Protein AF-A0A7X8LF36-F1 (afdb_monomer)

pLDDT: mean 96.61, std 2.51, range [81.44, 98.5]

Sequence (71 aa):
MTYRILLKSKVEENLLRKIQSKHRDDVEGINDLYESLILHKTCDSDIPSRIYYVAYTLALEKIEIIIVRLN

Secondary structure (DSSP, 8-state):
-EEEEEESSPPPHHHHHHHHHHHTTTSTTHHHHHHHHHHHSEEEESSHHHHHHHHHHHHHTT--EEEEEE-

Nearest PDB structures (foldseek):
  9ayo-assembly1_A  TM=5.538E-01  e=1.308E-01  Mycolicibacterium smegmatis MC2 155
  7n2c-assembly1_LG  TM=5.518E-01  e=1.504E+00  Escherichia coli K-12
  2gjf-assembly1_B  TM=4.984E-01  e=2.132E+00  unclassified
  7aub-assembly1_A  TM=3.777E-01  e=4.592E+00  Pseudomonas aeruginosa PAO1
  2r3v-assembly5_B  TM=2.376E-01  e=1.988E+00  unclassified

Radius of gyration: 10.85 Å; Cα contacts (8 Å, |Δi|>4): 101; chains: 1; bounding box: 26×20×31 Å

Solvent-accessible surface area (backbone atoms only — not comparable to full-atom values): 4096 Å² total; per-residue (Å²): 104,37,35,35,45,38,58,75,60,94,72,61,61,70,57,54,52,51,53,33,73,76,42,34,84,78,43,92,67,42,41,62,40,43,52,35,30,67,77,68,55,32,33,73,33,65,50,64,69,59,50,53,48,54,52,50,61,40,44,76,73,71,48,60,68,44,80,45,82,47,130

Structure (mmCIF, N/CA/C/O backbone):
data_AF-A0A7X8LF36-F1
#
_entry.id   AF-A0A7X8LF36-F1
#
loop_
_atom_site.group_PDB
_atom_site.id
_atom_site.type_symbol
_atom_site.label_atom_id
_atom_site.label_alt_id
_atom_site.label_comp_id
_atom_site.label_asym_id
_atom_site.label_entity_id
_atom_site.label_seq_id
_atom_site.pdbx_PDB_ins_code
_atom_site.Cartn_x
_atom_site.Cartn_y
_atom_site.Cartn_z
_atom_site.occupancy
_atom_site.B_iso_or_equiv
_atom_site.auth_seq_id
_atom_site.auth_comp_id
_atom_site.auth_asym_id
_atom_site.auth_atom_id
_atom_site.pdbx_PDB_model_num
ATOM 1 N N . MET A 1 1 ? 8.518 -4.919 -16.403 1.00 88.12 1 MET A N 1
ATOM 2 C CA . MET A 1 1 ? 7.074 -5.210 -16.505 1.00 88.12 1 MET A CA 1
ATOM 3 C C . MET A 1 1 ? 6.423 -4.653 -15.267 1.00 88.12 1 MET A C 1
ATOM 5 O O . MET A 1 1 ? 6.847 -5.023 -14.180 1.00 88.12 1 MET A O 1
ATOM 9 N N . THR A 1 2 ? 5.472 -3.745 -15.428 1.00 95.75 2 THR A N 1
ATOM 10 C CA . THR A 1 2 ? 5.004 -2.910 -14.318 1.00 95.75 2 THR A CA 1
ATOM 11 C C . THR A 1 2 ? 3.637 -3.375 -13.849 1.00 95.75 2 THR A C 1
ATOM 13 O O . THR A 1 2 ? 2.773 -3.718 -14.652 1.0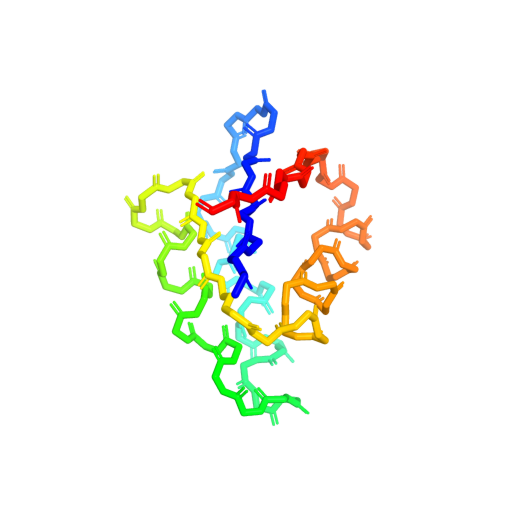0 95.75 2 THR A O 1
ATOM 16 N N . TYR A 1 3 ? 3.437 -3.391 -12.542 1.00 98.00 3 TYR A N 1
ATOM 17 C CA . TYR A 1 3 ? 2.167 -3.691 -11.907 1.00 98.00 3 TYR A CA 1
ATOM 18 C C . TYR A 1 3 ? 1.621 -2.426 -11.257 1.00 98.00 3 TYR A C 1
ATOM 20 O O . TYR A 1 3 ? 2.387 -1.671 -10.664 1.00 98.00 3 TYR A O 1
ATOM 28 N N . ARG A 1 4 ? 0.307 -2.227 -11.347 1.00 98.06 4 ARG A N 1
ATOM 29 C CA . ARG A 1 4 ? -0.408 -1.065 -10.811 1.00 98.06 4 ARG A CA 1
ATOM 30 C C . ARG A 1 4 ? -1.511 -1.492 -9.855 1.00 98.06 4 ARG A C 1
ATOM 32 O O . ARG A 1 4 ? -2.267 -2.402 -10.195 1.00 98.06 4 ARG A O 1
ATOM 39 N N . ILE A 1 5 ? -1.661 -0.801 -8.726 1.00 98.06 5 ILE A N 1
ATOM 40 C CA . ILE A 1 5 ? -2.855 -0.885 -7.868 1.00 98.06 5 ILE A CA 1
ATOM 41 C C . ILE A 1 5 ? -3.779 0.293 -8.148 1.00 98.06 5 ILE A C 1
ATOM 43 O O . ILE A 1 5 ? -3.345 1.440 -8.116 1.00 98.06 5 ILE A O 1
ATOM 47 N N . LEU A 1 6 ? -5.065 0.004 -8.336 1.00 97.50 6 LEU A N 1
ATOM 48 C CA . LEU A 1 6 ? -6.149 0.983 -8.372 1.00 97.50 6 LEU A CA 1
ATOM 49 C C . LEU A 1 6 ? -7.132 0.705 -7.233 1.00 97.50 6 LEU A C 1
ATOM 51 O O . LEU A 1 6 ? -7.504 -0.447 -6.997 1.00 97.50 6 LEU A O 1
ATOM 55 N N . LEU A 1 7 ? -7.589 1.758 -6.557 1.00 96.62 7 LEU A N 1
ATOM 56 C CA . LEU A 1 7 ? -8.653 1.663 -5.555 1.00 96.62 7 LEU A CA 1
ATOM 57 C C . LEU A 1 7 ? -10.018 1.645 -6.254 1.00 96.62 7 LEU A C 1
ATOM 59 O O . LEU A 1 7 ? -10.288 2.504 -7.093 1.00 96.62 7 LEU A O 1
ATOM 63 N N . LYS A 1 8 ? -10.898 0.695 -5.908 1.00 95.44 8 LYS A N 1
ATOM 64 C CA . LYS A 1 8 ? -12.246 0.643 -6.512 1.00 95.44 8 LYS A CA 1
ATOM 65 C C . LYS A 1 8 ? -13.179 1.746 -6.017 1.00 95.44 8 LYS A C 1
ATOM 67 O O . LYS A 1 8 ? -14.122 2.116 -6.710 1.00 95.44 8 LYS A O 1
ATOM 72 N N . SER A 1 9 ? -12.947 2.236 -4.807 1.00 93.06 9 SER A N 1
ATOM 73 C CA . SER A 1 9 ? -13.760 3.255 -4.155 1.00 93.06 9 SER A CA 1
ATOM 74 C C . SER A 1 9 ? -12.873 4.257 -3.424 1.00 93.06 9 SER A C 1
ATOM 76 O O . SER A 1 9 ? -11.666 4.060 -3.258 1.00 93.06 9 SER A O 1
ATOM 78 N N . LYS A 1 10 ? -13.468 5.376 -3.001 1.00 93.62 10 LYS A N 1
ATOM 79 C CA . LYS A 1 10 ? -12.760 6.371 -2.200 1.00 93.62 10 LYS A CA 1
ATOM 80 C C . LYS A 1 10 ? -12.404 5.759 -0.845 1.00 93.62 10 LYS A C 1
ATOM 82 O O . LYS A 1 10 ? -13.292 5.402 -0.078 1.00 93.62 10 LYS A O 1
ATOM 87 N N . VAL A 1 11 ? -11.111 5.704 -0.550 1.00 96.25 11 VAL A N 1
ATOM 88 C CA . VAL A 1 11 ? -10.587 5.309 0.760 1.00 96.25 11 VAL A CA 1
ATOM 89 C C . VAL A 1 11 ? -10.168 6.561 1.517 1.00 96.25 11 VAL A C 1
ATOM 91 O O . VAL A 1 11 ? -9.573 7.478 0.940 1.00 96.25 11 VAL A O 1
ATOM 94 N N . GLU A 1 12 ? -10.494 6.613 2.805 1.00 96.62 12 GLU A N 1
ATOM 95 C CA . GLU A 1 12 ? -10.060 7.699 3.676 1.00 96.62 12 GLU A CA 1
ATOM 96 C C . GLU A 1 12 ? -8.534 7.732 3.789 1.00 96.62 12 GLU A C 1
ATOM 98 O O . GLU A 1 12 ? -7.882 6.722 4.053 1.00 96.62 1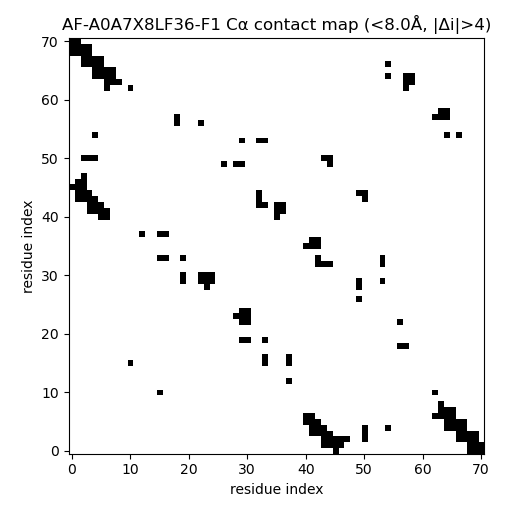2 GLU A O 1
ATOM 103 N N . GLU A 1 13 ? -7.954 8.918 3.624 1.00 97.25 13 GLU A N 1
ATOM 104 C CA . GLU A 1 13 ? -6.503 9.098 3.691 1.00 97.25 13 GLU A CA 1
ATOM 105 C C . GLU A 1 13 ? -5.927 8.681 5.048 1.00 97.25 13 GLU A C 1
ATOM 107 O O . GLU A 1 13 ? -4.887 8.029 5.095 1.00 97.25 13 GLU A O 1
ATOM 112 N N . ASN A 1 14 ? -6.627 8.985 6.144 1.00 97.75 14 ASN A N 1
ATOM 113 C CA . ASN A 1 14 ? -6.195 8.604 7.489 1.00 97.75 14 ASN A CA 1
ATOM 114 C C . ASN A 1 14 ? -6.063 7.084 7.645 1.00 97.75 14 ASN A C 1
ATOM 116 O O . ASN A 1 14 ? -5.140 6.617 8.313 1.00 97.75 14 ASN A O 1
ATOM 120 N N . LEU A 1 15 ? -6.945 6.310 7.002 1.00 98.06 15 LEU A N 1
ATOM 121 C CA . LEU A 1 15 ? -6.847 4.854 6.993 1.00 98.06 15 LEU A CA 1
ATOM 122 C C . LEU A 1 15 ? -5.598 4.405 6.226 1.00 98.06 15 LEU A C 1
ATOM 124 O O . LEU A 1 15 ? -4.810 3.630 6.760 1.00 98.06 15 LEU A O 1
ATOM 128 N N . LEU A 1 16 ? -5.358 4.946 5.028 1.00 98.25 16 LEU A N 1
ATOM 129 C CA . LEU A 1 16 ? -4.160 4.625 4.242 1.00 98.25 16 LEU A CA 1
ATOM 130 C C . LEU A 1 16 ? -2.863 4.984 4.982 1.00 98.25 16 LEU A C 1
ATOM 132 O O . LEU A 1 16 ? -1.946 4.169 5.022 1.00 98.25 16 LEU A O 1
ATOM 136 N N . ARG A 1 17 ? -2.804 6.150 5.641 1.00 98.44 17 ARG A N 1
ATOM 137 C CA . ARG A 1 17 ? -1.654 6.563 6.466 1.00 98.44 17 ARG A CA 1
ATOM 138 C C . ARG A 1 17 ? -1.437 5.650 7.670 1.00 98.44 17 ARG A C 1
ATOM 140 O O . ARG A 1 17 ? -0.297 5.383 8.045 1.00 98.44 17 ARG A O 1
ATOM 147 N N . LYS A 1 18 ? -2.513 5.136 8.274 1.00 98.50 18 LYS A N 1
ATOM 148 C CA . LYS A 1 18 ? -2.420 4.159 9.367 1.00 98.50 18 LYS A CA 1
ATOM 149 C C . LYS A 1 18 ? -1.819 2.837 8.882 1.00 98.50 18 LYS A C 1
ATOM 151 O O . LYS A 1 18 ? -0.948 2.294 9.559 1.00 98.50 18 LYS A O 1
ATOM 156 N N . ILE A 1 19 ? -2.252 2.342 7.720 1.00 98.31 19 ILE A N 1
ATOM 157 C CA . ILE A 1 19 ? -1.709 1.115 7.117 1.00 98.31 19 ILE A 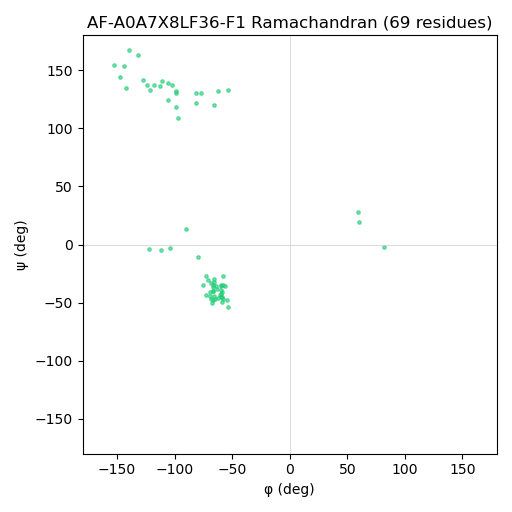CA 1
ATOM 158 C C . ILE A 1 19 ? -0.237 1.320 6.739 1.00 98.31 19 ILE A C 1
ATOM 160 O O . ILE A 1 19 ? 0.604 0.507 7.113 1.00 98.31 19 ILE A O 1
ATOM 164 N N . GLN A 1 20 ? 0.088 2.439 6.085 1.00 98.25 20 GLN A N 1
ATOM 165 C CA . GLN A 1 20 ? 1.461 2.824 5.762 1.00 98.25 20 GLN A CA 1
ATOM 166 C C . GLN A 1 20 ? 2.347 2.825 7.009 1.00 98.25 20 GLN A C 1
ATOM 168 O O . GLN A 1 20 ? 3.362 2.145 7.030 1.00 98.25 20 GLN A O 1
ATOM 173 N N . SER A 1 21 ? 1.959 3.536 8.071 1.00 98.12 21 SER A N 1
ATOM 174 C CA . SER A 1 21 ? 2.741 3.611 9.313 1.00 98.12 21 SER A CA 1
ATOM 175 C C . SER A 1 21 ? 3.018 2.232 9.923 1.00 98.12 21 SER A C 1
ATOM 177 O O . SER A 1 21 ? 4.103 1.991 10.443 1.00 98.12 21 SER A O 1
ATOM 179 N N . LYS A 1 22 ? 2.057 1.307 9.812 1.00 98.19 22 LYS A N 1
ATOM 180 C CA . LYS A 1 22 ? 2.187 -0.065 10.312 1.00 98.19 22 LYS A CA 1
ATOM 181 C C . LYS A 1 22 ? 3.158 -0.925 9.493 1.00 98.19 22 LYS A C 1
ATOM 183 O O . LYS A 1 22 ? 3.752 -1.825 10.068 1.00 98.19 22 LYS A O 1
ATOM 188 N N . HIS A 1 23 ? 3.287 -0.672 8.190 1.00 97.31 23 HIS A N 1
ATOM 189 C CA . HIS A 1 23 ? 3.951 -1.585 7.249 1.00 97.31 23 HIS A CA 1
ATOM 190 C C . HIS A 1 23 ? 5.132 -0.977 6.477 1.00 97.31 23 HIS A C 1
ATOM 192 O O . HIS A 1 23 ? 5.791 -1.674 5.709 1.00 97.31 23 HIS A O 1
ATOM 198 N N . ARG A 1 24 ? 5.407 0.321 6.646 1.00 94.62 24 ARG A N 1
ATOM 199 C CA . ARG A 1 24 ? 6.420 1.070 5.878 1.00 94.62 24 ARG A CA 1
ATOM 200 C C . ARG A 1 24 ? 7.835 0.495 5.977 1.00 94.62 24 ARG A C 1
ATOM 202 O O . ARG A 1 24 ? 8.603 0.671 5.038 1.00 94.62 24 ARG A O 1
ATOM 209 N N . ASP A 1 25 ? 8.138 -0.183 7.082 1.00 94.88 25 ASP A N 1
ATOM 210 C CA . ASP A 1 25 ? 9.462 -0.721 7.402 1.00 94.88 25 ASP A CA 1
ATOM 211 C C . ASP A 1 25 ? 9.542 -2.250 7.179 1.00 94.88 25 ASP A C 1
ATOM 213 O O . ASP A 1 25 ? 10.612 -2.836 7.320 1.00 94.88 25 ASP A O 1
ATOM 217 N N . ASP A 1 26 ? 8.432 -2.904 6.801 1.00 94.75 26 ASP A N 1
ATOM 218 C CA . ASP A 1 26 ? 8.362 -4.367 6.649 1.00 94.75 26 ASP A CA 1
ATOM 219 C C . ASP A 1 26 ? 9.066 -4.852 5.372 1.00 94.75 26 ASP A C 1
ATOM 221 O O . ASP A 1 26 ? 9.650 -5.937 5.338 1.00 94.75 26 ASP A O 1
ATOM 225 N N . VAL A 1 27 ? 8.988 -4.062 4.297 1.00 93.00 27 VAL A N 1
ATOM 226 C CA . VAL A 1 27 ? 9.618 -4.347 3.004 1.00 93.00 27 VAL A CA 1
ATOM 227 C C . VAL A 1 27 ? 10.134 -3.037 2.409 1.00 93.00 27 VAL A C 1
ATOM 229 O O . VAL A 1 27 ? 9.430 -2.027 2.369 1.00 93.00 27 VAL A O 1
ATOM 232 N N . GLU A 1 28 ? 11.366 -3.059 1.904 1.00 94.62 28 GLU A N 1
ATOM 233 C CA . GLU A 1 28 ? 11.984 -1.908 1.245 1.00 94.62 28 GLU A CA 1
ATOM 234 C C . GLU A 1 28 ? 11.092 -1.373 0.110 1.00 94.62 28 GLU A C 1
ATOM 236 O O . GLU A 1 28 ? 10.606 -2.145 -0.722 1.00 94.62 28 GLU A O 1
ATOM 241 N N . GLY A 1 29 ? 10.890 -0.054 0.059 1.00 94.69 29 GLY A N 1
ATOM 242 C CA . GLY A 1 29 ? 10.109 0.629 -0.979 1.00 94.69 29 GLY A CA 1
ATOM 243 C C . GLY A 1 29 ? 8.587 0.622 -0.776 1.00 94.69 29 GLY A C 1
ATOM 244 O O . GLY A 1 29 ? 7.878 1.239 -1.566 1.00 94.69 29 GLY A O 1
ATOM 245 N N . ILE A 1 30 ? 8.052 -0.025 0.270 1.00 97.00 30 ILE A N 1
ATOM 246 C CA . ILE A 1 30 ? 6.604 0.006 0.560 1.00 97.00 30 ILE A CA 1
ATOM 247 C C . ILE A 1 30 ? 6.132 1.397 0.970 1.00 97.00 30 ILE A C 1
ATOM 249 O O . ILE A 1 30 ? 5.037 1.805 0.579 1.00 97.00 30 ILE A O 1
ATOM 253 N N . ASN A 1 31 ? 6.956 2.139 1.712 1.00 97.75 31 ASN A N 1
ATOM 254 C CA . ASN A 1 31 ? 6.634 3.507 2.100 1.00 97.75 31 ASN A CA 1
ATOM 255 C C . ASN A 1 31 ? 6.303 4.388 0.881 1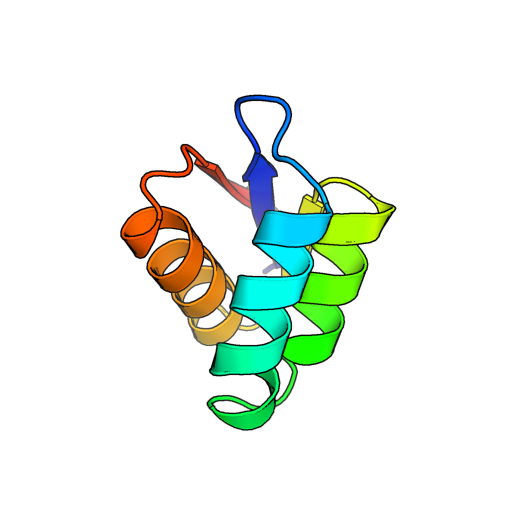.00 97.75 31 ASN A C 1
ATOM 257 O O . ASN A 1 31 ? 5.260 5.036 0.858 1.00 97.75 31 ASN A O 1
ATOM 261 N N . ASP A 1 32 ? 7.138 4.340 -0.157 1.00 97.88 32 ASP A N 1
ATOM 262 C CA . ASP A 1 32 ? 6.989 5.172 -1.357 1.00 97.88 32 ASP A CA 1
ATOM 263 C C . ASP A 1 32 ? 5.758 4.773 -2.185 1.00 97.88 32 ASP A C 1
ATOM 265 O O . ASP A 1 32 ? 5.076 5.621 -2.774 1.00 97.88 32 ASP A O 1
ATOM 269 N N . LEU A 1 33 ? 5.423 3.478 -2.192 1.00 98.19 33 LEU A N 1
ATOM 270 C CA . LEU A 1 33 ? 4.198 2.986 -2.821 1.00 98.19 33 LEU A CA 1
ATOM 271 C C . LEU A 1 33 ? 2.947 3.475 -2.091 1.00 98.19 33 LEU A C 1
ATOM 273 O O . LEU A 1 33 ? 1.970 3.835 -2.748 1.00 98.19 33 LEU A O 1
ATOM 277 N N . TYR A 1 34 ? 2.966 3.515 -0.759 1.00 98.25 34 TYR A N 1
ATOM 278 C CA . TYR A 1 34 ? 1.860 4.065 0.019 1.00 98.25 34 TYR A CA 1
ATOM 279 C C . TYR A 1 34 ? 1.732 5.583 -0.140 1.00 98.25 34 TYR A C 1
ATOM 281 O O . TYR A 1 34 ? 0.611 6.055 -0.321 1.00 98.25 34 TYR A O 1
ATOM 289 N N . GLU A 1 35 ? 2.836 6.339 -0.159 1.00 98.12 35 GLU A N 1
ATOM 290 C CA . GLU A 1 35 ? 2.802 7.779 -0.470 1.00 98.12 35 GLU A CA 1
ATOM 291 C C . GLU A 1 35 ? 2.178 8.030 -1.850 1.00 98.12 35 GLU A C 1
ATOM 293 O O . GLU A 1 35 ? 1.248 8.829 -1.983 1.00 98.12 35 GLU A O 1
ATOM 298 N N . SER A 1 36 ? 2.602 7.269 -2.866 1.00 97.94 36 SER A N 1
ATOM 299 C CA . SER A 1 36 ? 2.024 7.344 -4.215 1.00 97.94 36 SER A CA 1
ATOM 300 C C . SER A 1 36 ? 0.528 7.019 -4.211 1.00 97.94 36 SER A C 1
ATOM 302 O O . SER A 1 36 ? -0.274 7.755 -4.787 1.00 97.94 36 SER A O 1
ATOM 304 N N . LEU A 1 37 ? 0.124 5.958 -3.506 1.00 97.75 37 LEU A N 1
ATOM 305 C CA . LEU A 1 37 ? -1.278 5.559 -3.388 1.00 97.75 37 LEU A CA 1
ATOM 306 C C . LEU A 1 37 ? -2.125 6.629 -2.684 1.00 97.75 37 LEU A C 1
ATOM 308 O O . LEU A 1 37 ? -3.262 6.877 -3.083 1.00 97.75 37 LEU A O 1
ATOM 312 N N . ILE A 1 38 ? -1.590 7.288 -1.657 1.00 97.50 38 ILE A N 1
ATOM 313 C CA . ILE A 1 38 ? -2.281 8.354 -0.925 1.00 97.50 38 ILE A CA 1
ATOM 314 C C . ILE A 1 38 ? -2.474 9.583 -1.817 1.00 97.50 38 ILE A C 1
ATOM 316 O O . ILE A 1 38 ? -3.606 10.072 -1.929 1.00 97.50 38 ILE A O 1
ATOM 320 N N . LEU A 1 39 ? -1.400 10.037 -2.470 1.00 96.94 39 LEU A N 1
ATOM 321 C CA . LEU A 1 39 ? -1.375 11.253 -3.286 1.00 96.94 39 LEU A CA 1
ATOM 322 C C . LEU A 1 39 ? -2.132 11.090 -4.607 1.00 96.94 39 LEU A C 1
ATOM 324 O O . LEU A 1 39 ? -2.892 11.971 -5.004 1.00 96.94 39 LEU A O 1
ATOM 328 N N . HIS A 1 40 ? -1.950 9.956 -5.281 1.00 96.56 40 HIS A N 1
ATOM 329 C CA . HIS A 1 40 ? -2.409 9.748 -6.656 1.00 96.56 40 HIS A CA 1
ATOM 330 C C . HIS A 1 40 ? -3.549 8.735 -6.778 1.00 96.56 40 HIS A C 1
ATOM 332 O O . HIS A 1 40 ? -4.076 8.544 -7.871 1.00 96.56 40 HIS A O 1
ATOM 338 N N . LYS A 1 41 ? -3.951 8.084 -5.677 1.00 95.12 41 LYS A N 1
ATOM 339 C CA . LYS A 1 41 ? -4.953 6.994 -5.659 1.00 95.12 41 LYS A CA 1
ATOM 340 C C . LYS A 1 41 ? -4.556 5.781 -6.507 1.00 95.12 41 LYS A C 1
ATOM 342 O O . LYS A 1 41 ? -5.396 4.946 -6.837 1.00 95.12 41 LYS A O 1
ATOM 347 N N . THR A 1 42 ? -3.267 5.673 -6.813 1.00 97.25 42 THR A N 1
ATOM 348 C CA . THR A 1 42 ? -2.642 4.573 -7.543 1.00 97.25 42 THR A CA 1
ATOM 349 C C . THR A 1 42 ? -1.180 4.455 -7.132 1.00 97.25 42 THR A C 1
ATOM 351 O O . THR A 1 42 ? -0.564 5.444 -6.739 1.00 97.25 42 THR A O 1
ATOM 354 N N . CYS A 1 43 ? -0.601 3.268 -7.261 1.00 97.81 43 CYS A N 1
ATOM 355 C CA . CYS A 1 43 ? 0.844 3.081 -7.156 1.00 97.81 43 CYS A CA 1
ATOM 356 C C . CYS A 1 43 ? 1.322 2.007 -8.131 1.00 97.81 43 CYS A C 1
ATOM 358 O O . CYS A 1 43 ? 0.550 1.121 -8.504 1.00 97.81 43 CYS A O 1
ATOM 360 N N . ASP A 1 44 ? 2.587 2.115 -8.535 1.00 97.75 44 ASP A N 1
ATOM 361 C CA . ASP A 1 44 ? 3.212 1.274 -9.550 1.00 97.75 44 ASP A CA 1
ATOM 362 C C . ASP A 1 44 ? 4.509 0.658 -9.027 1.00 97.75 44 ASP A C 1
ATOM 364 O O . ASP A 1 44 ? 5.293 1.332 -8.364 1.00 97.75 44 ASP A O 1
ATOM 368 N N . SER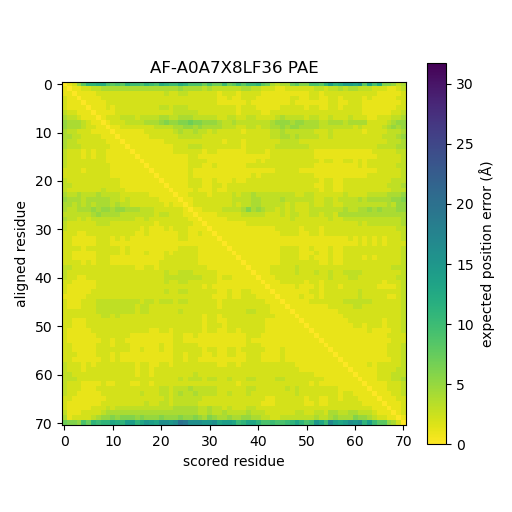 A 1 45 ? 4.781 -0.601 -9.371 1.00 97.31 45 SER A N 1
ATOM 369 C CA . SER A 1 45 ? 6.116 -1.182 -9.211 1.00 97.31 45 SER A CA 1
ATOM 370 C C . SER A 1 45 ? 6.412 -2.203 -10.299 1.00 97.31 45 SER A C 1
ATOM 372 O O . SER A 1 45 ? 5.546 -2.963 -10.729 1.00 97.31 45 SER A O 1
ATOM 374 N N . ASP A 1 46 ? 7.665 -2.238 -10.724 1.00 96.75 46 ASP A N 1
ATOM 375 C CA . ASP A 1 46 ? 8.250 -3.290 -11.548 1.00 96.75 46 ASP A CA 1
ATOM 376 C C . ASP A 1 46 ? 8.648 -4.536 -10.736 1.00 96.75 46 ASP A C 1
ATOM 378 O O . ASP A 1 46 ? 8.918 -5.586 -11.321 1.00 96.75 46 ASP A O 1
ATOM 382 N N . ILE A 1 47 ? 8.631 -4.446 -9.401 1.00 96.19 47 ILE A N 1
ATOM 383 C CA . ILE A 1 47 ? 8.904 -5.549 -8.4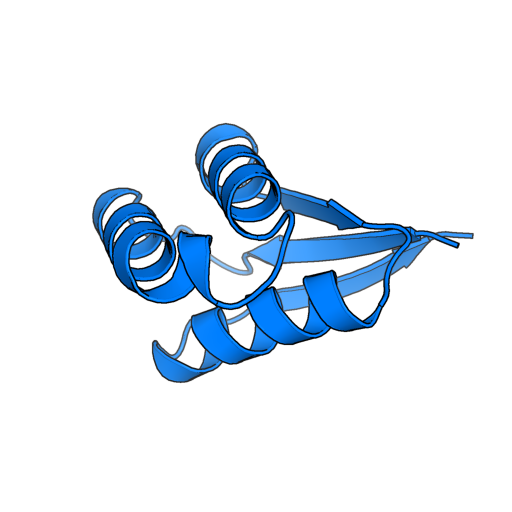80 1.00 96.19 47 ILE A CA 1
ATOM 384 C C . ILE A 1 47 ? 7.566 -6.156 -8.018 1.00 96.19 47 ILE A C 1
ATOM 386 O O . ILE A 1 47 ? 6.861 -5.547 -7.204 1.00 96.19 47 ILE A O 1
ATOM 390 N N . PRO A 1 48 ? 7.204 -7.378 -8.466 1.00 94.75 48 PRO A N 1
ATOM 391 C CA . PRO A 1 48 ? 5.895 -7.964 -8.175 1.00 94.75 48 PRO A CA 1
ATOM 392 C C . PRO A 1 48 ? 5.612 -8.109 -6.678 1.00 94.75 48 PRO A C 1
ATOM 394 O O . PRO A 1 48 ? 4.502 -7.824 -6.232 1.00 94.75 48 PRO A O 1
ATOM 397 N N . SER A 1 49 ? 6.610 -8.519 -5.887 1.00 95.69 49 SER A N 1
ATOM 398 C CA . SER A 1 49 ? 6.446 -8.730 -4.444 1.00 95.69 49 SER A CA 1
ATOM 399 C C . SER A 1 49 ? 6.003 -7.462 -3.715 1.00 95.69 49 SER A C 1
ATOM 401 O O . SER A 1 49 ? 5.182 -7.554 -2.808 1.00 95.69 49 SER A O 1
ATOM 403 N N . ARG A 1 50 ? 6.464 -6.279 -4.146 1.00 96.81 50 ARG A N 1
ATOM 404 C CA . ARG A 1 50 ? 6.070 -5.000 -3.543 1.00 96.81 50 ARG A CA 1
ATOM 405 C C . ARG A 1 50 ? 4.602 -4.675 -3.817 1.00 96.81 50 ARG A C 1
ATOM 407 O O . ARG A 1 50 ? 3.869 -4.380 -2.876 1.00 96.81 50 ARG A O 1
ATOM 414 N N . ILE A 1 51 ? 4.137 -4.808 -5.065 1.00 97.50 51 ILE A N 1
ATOM 415 C CA . ILE A 1 51 ? 2.710 -4.603 -5.380 1.00 97.50 51 ILE A CA 1
ATOM 416 C C . ILE A 1 51 ? 1.831 -5.618 -4.656 1.00 97.50 51 ILE A C 1
ATOM 418 O O . ILE A 1 51 ? 0.833 -5.229 -4.053 1.00 97.50 51 ILE A O 1
ATOM 422 N N . TYR A 1 52 ? 2.188 -6.903 -4.659 1.00 97.25 52 TYR A N 1
ATOM 423 C CA . TYR A 1 52 ? 1.372 -7.903 -3.970 1.00 97.25 52 TYR A CA 1
ATOM 424 C C . TYR A 1 52 ? 1.359 -7.710 -2.450 1.00 97.25 52 TYR A C 1
ATOM 426 O O . TYR A 1 52 ? 0.345 -7.995 -1.817 1.00 97.25 52 TYR A O 1
ATOM 434 N N . TYR A 1 53 ? 2.424 -7.163 -1.864 1.00 98.06 53 TYR A N 1
ATOM 435 C CA . TYR A 1 53 ? 2.452 -6.813 -0.448 1.00 98.06 53 TYR A CA 1
ATOM 436 C C . TYR A 1 53 ? 1.526 -5.628 -0.115 1.00 98.06 53 TYR A C 1
ATOM 438 O O . TYR A 1 53 ? 0.747 -5.694 0.841 1.00 98.06 53 TYR A O 1
ATOM 446 N N . VAL A 1 54 ? 1.527 -4.566 -0.933 1.00 98.06 54 VAL A N 1
ATOM 447 C CA . VAL A 1 54 ? 0.552 -3.466 -0.791 1.00 98.06 54 VAL A CA 1
ATOM 448 C C . VAL A 1 54 ? -0.875 -3.995 -0.967 1.00 98.06 54 VAL A C 1
ATOM 450 O O . VAL A 1 54 ? -1.754 -3.697 -0.165 1.00 98.06 54 VAL A O 1
ATOM 453 N N . ALA A 1 55 ? -1.106 -4.850 -1.964 1.00 98.12 55 ALA A N 1
ATOM 454 C CA . ALA A 1 55 ? -2.407 -5.466 -2.194 1.00 98.12 55 ALA A CA 1
ATOM 455 C C . ALA A 1 55 ? -2.893 -6.289 -0.990 1.00 98.12 55 ALA A C 1
ATOM 457 O O . ALA A 1 55 ? -4.042 -6.157 -0.570 1.00 98.12 55 ALA A O 1
ATOM 458 N N . TYR A 1 56 ? -2.008 -7.103 -0.412 1.00 98.00 56 TYR A N 1
ATOM 459 C CA . TYR A 1 56 ? -2.277 -7.886 0.792 1.00 98.00 56 TYR A C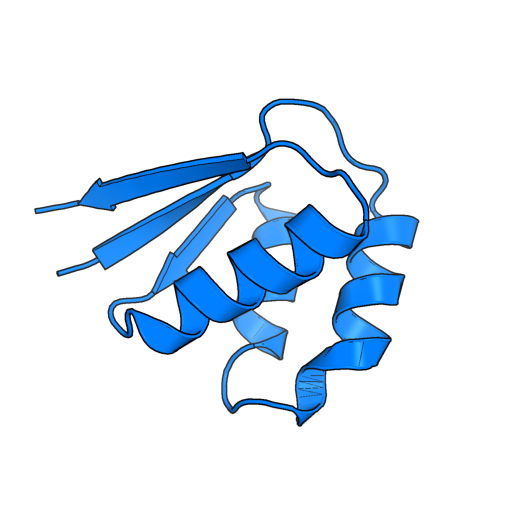A 1
ATOM 460 C C . TYR A 1 56 ? -2.667 -6.996 1.980 1.00 98.00 56 TYR A C 1
ATOM 462 O O . TYR A 1 56 ? -3.694 -7.230 2.615 1.00 98.00 56 TYR A O 1
ATOM 470 N N . THR A 1 57 ? -1.886 -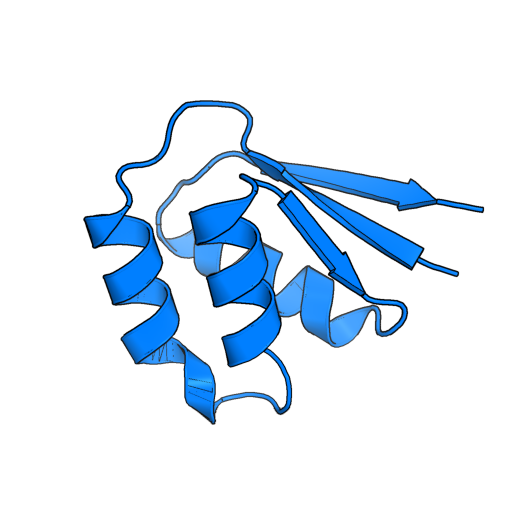5.950 2.257 1.00 98.25 57 THR A N 1
ATOM 471 C CA . THR A 1 57 ? -2.122 -5.056 3.403 1.00 98.25 57 THR A CA 1
ATOM 472 C C . THR A 1 57 ? -3.413 -4.242 3.264 1.00 98.25 57 THR A C 1
ATOM 474 O O . THR A 1 57 ? -4.130 -4.074 4.247 1.00 98.25 57 THR A O 1
ATOM 477 N N . LEU A 1 58 ? -3.785 -3.828 2.048 1.00 98.25 58 LEU A N 1
ATOM 478 C CA . LEU A 1 58 ? -5.092 -3.216 1.771 1.00 98.25 58 LEU A CA 1
ATOM 479 C C . LEU A 1 58 ? -6.250 -4.214 1.955 1.00 98.25 58 LEU A C 1
ATOM 481 O O . LEU A 1 58 ? -7.287 -3.869 2.526 1.00 98.25 58 LEU A O 1
ATOM 485 N N . ALA A 1 59 ? -6.070 -5.465 1.521 1.00 97.50 59 ALA A N 1
ATOM 486 C CA . ALA A 1 59 ? -7.088 -6.505 1.647 1.00 97.50 59 ALA A CA 1
ATOM 487 C C . ALA A 1 59 ? -7.381 -6.888 3.111 1.00 97.50 59 ALA A C 1
ATOM 489 O O . ALA A 1 59 ? -8.531 -7.189 3.435 1.00 97.50 59 ALA A O 1
ATOM 490 N N . LEU A 1 60 ? -6.387 -6.824 4.010 1.00 97.81 60 LEU A N 1
ATOM 491 C CA . LEU A 1 60 ? -6.591 -7.030 5.455 1.00 97.81 60 LEU A CA 1
ATOM 492 C C . LEU A 1 60 ? -7.600 -6.040 6.054 1.00 97.81 60 LEU A C 1
ATOM 494 O O . LEU A 1 60 ? -8.384 -6.406 6.928 1.00 97.81 60 LEU A O 1
ATOM 498 N N . GLU A 1 61 ? -7.618 -4.809 5.545 1.00 97.62 61 GLU A N 1
ATOM 499 C CA . GLU A 1 61 ? -8.554 -3.756 5.950 1.00 97.62 61 GLU A CA 1
ATOM 500 C C . GLU A 1 61 ? -9.841 -3.758 5.101 1.00 97.62 61 GLU A C 1
ATOM 502 O O . GLU A 1 61 ? -10.627 -2.812 5.144 1.00 97.62 61 GLU A O 1
ATOM 507 N N . LYS A 1 62 ? -10.081 -4.832 4.328 1.00 97.12 62 LYS A N 1
ATOM 508 C CA . LYS A 1 62 ? -11.245 -5.019 3.442 1.00 97.12 62 LYS A CA 1
ATOM 509 C C . LYS A 1 62 ? -11.380 -3.938 2.362 1.00 97.12 62 LYS A C 1
ATOM 511 O O . LYS A 1 62 ? -12.484 -3.662 1.893 1.00 97.12 62 LYS A O 1
ATOM 516 N N . ILE A 1 63 ? -10.268 -3.332 1.948 1.00 97.62 63 ILE A N 1
ATOM 517 C CA . ILE A 1 63 ? -10.249 -2.357 0.856 1.00 97.62 63 ILE A CA 1
ATOM 518 C C . ILE A 1 63 ? -10.239 -3.108 -0.474 1.00 97.62 63 ILE A C 1
ATOM 520 O O . ILE A 1 63 ? -9.336 -3.896 -0.758 1.00 97.62 63 ILE A O 1
ATOM 524 N N . GLU A 1 64 ? -11.236 -2.844 -1.314 1.00 96.69 64 GLU A N 1
ATOM 525 C CA . GLU A 1 64 ? -11.293 -3.426 -2.650 1.00 96.69 64 GLU A CA 1
ATOM 526 C C . GLU A 1 64 ? -10.341 -2.724 -3.621 1.00 96.69 64 GLU A C 1
ATOM 528 O O . GLU A 1 64 ? -10.363 -1.500 -3.791 1.00 96.69 64 GLU A O 1
ATOM 533 N N . ILE A 1 65 ? -9.551 -3.530 -4.326 1.00 97.38 65 ILE A N 1
ATOM 534 C CA . ILE A 1 65 ? -8.533 -3.068 -5.267 1.00 97.38 65 ILE A CA 1
ATOM 535 C C . ILE A 1 65 ? -8.627 -3.799 -6.604 1.00 97.38 65 ILE A C 1
ATOM 537 O O . ILE A 1 65 ? -9.228 -4.869 -6.718 1.00 97.38 65 ILE A O 1
ATOM 541 N N . ILE A 1 66 ? -7.999 -3.214 -7.617 1.00 97.81 66 ILE A N 1
ATOM 542 C CA . ILE A 1 66 ? -7.735 -3.832 -8.915 1.00 97.81 66 ILE A CA 1
ATOM 543 C C . ILE A 1 66 ? -6.223 -3.817 -9.122 1.00 97.81 66 ILE A C 1
ATOM 545 O O . ILE A 1 66 ? -5.586 -2.784 -8.920 1.00 97.81 66 ILE A O 1
ATOM 549 N N . ILE A 1 67 ? -5.658 -4.951 -9.539 1.00 97.25 67 ILE A N 1
ATOM 550 C CA . ILE A 1 67 ? -4.252 -5.050 -9.938 1.00 97.25 67 ILE A CA 1
ATOM 551 C C . ILE A 1 67 ? -4.194 -5.146 -11.458 1.00 97.25 67 ILE A C 1
ATOM 553 O O . ILE A 1 67 ? -4.808 -6.034 -12.049 1.00 97.25 67 ILE A O 1
ATOM 557 N N . VAL A 1 68 ? -3.444 -4.246 -12.087 1.00 97.06 68 VAL A N 1
ATOM 558 C CA . VAL A 1 68 ? -3.246 -4.219 -13.539 1.00 97.06 68 VAL A CA 1
ATOM 559 C C . VAL A 1 68 ? -1.795 -4.555 -13.852 1.00 97.06 68 VAL A C 1
ATOM 561 O O . VAL A 1 68 ? -0.882 -4.048 -13.205 1.00 97.06 68 VAL A O 1
ATOM 564 N N . ARG A 1 69 ? -1.579 -5.399 -14.862 1.00 95.56 69 ARG A N 1
ATOM 565 C CA . ARG A 1 69 ? -0.261 -5.678 -15.436 1.00 95.56 69 ARG A CA 1
ATOM 566 C C . ARG A 1 69 ? -0.099 -4.832 -16.696 1.00 95.56 69 ARG A C 1
ATOM 568 O O . ARG A 1 69 ? -0.882 -4.974 -17.630 1.00 95.56 69 ARG A O 1
ATOM 575 N N . LE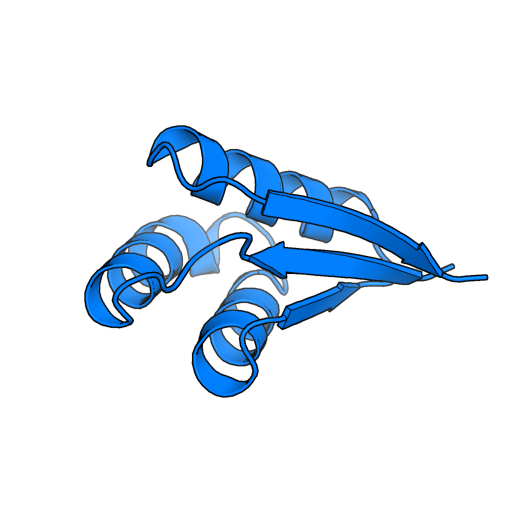U A 1 70 ? 0.887 -3.947 -16.690 1.00 93.44 70 LEU A N 1
ATOM 576 C CA . LEU A 1 70 ? 1.236 -3.060 -17.793 1.00 93.44 70 LEU A CA 1
ATOM 577 C C . LEU A 1 70 ? 2.410 -3.678 -18.565 1.00 93.44 70 LEU A C 1
ATOM 579 O O . LEU A 1 70 ? 3.396 -4.116 -17.955 1.00 93.44 70 LEU A O 1
ATOM 583 N N . ASN A 1 71 ? 2.264 -3.746 -19.890 1.00 81.44 71 ASN A N 1
ATOM 584 C CA . ASN A 1 71 ? 3.297 -4.229 -20.810 1.00 81.44 71 ASN A CA 1
ATOM 585 C C . ASN A 1 71 ? 4.340 -3.149 -21.077 1.00 81.44 71 ASN A C 1
ATOM 587 O O . ASN A 1 71 ? 3.922 -1.990 -21.293 1.00 81.44 71 ASN A O 1
#

Mean predicted aligned error: 2.15 Å

Foldseek 3Di:
DKKKKAFPDDDDLVVLVVLCVVCVPVDPPLNVQSVCCSVPVMGMDPDVVSVVVVVVSCVVVVTDIDMDDDD